Protein AF-A0A7T8GZ95-F1 (afdb_monomer_lite)

Foldseek 3Di:
DDFLAQEEEEEAAPPLCQVVVCCVVCPPAFEDEQDAPPDDDLQRCVSVPPGQAYEYEAHADAPVCLVVLLCLLRQHWDWGDDPDDIDINGRHHYYYYHHDQNCPHDDPVSSVSNPSSYHYDYDYDD

InterPro domains:
  IPR001257 Parvovirus non-structural protein 1, helicase domain [PF01057] (4-124)
  IPR027417 P-loop containing nucleoside triphosphate hydrolase [G3DSA:3.40.50.300] (1-126)
  IPR027417 P-loop containing nucleoside triphosphate hydrolase [SSF52540] (2-124)

Structure (mmCIF, N/CA/C/O backbone):
data_AF-A0A7T8GZ95-F1
#
_entry.id   AF-A0A7T8GZ95-F1
#
loop_
_atom_site.group_PDB
_atom_site.id
_atom_site.type_symbol
_atom_site.label_atom_id
_atom_site.label_alt_id
_atom_site.label_comp_id
_atom_site.label_asym_id
_atom_site.label_entity_id
_atom_site.label_seq_id
_atom_site.pdbx_PDB_ins_code
_atom_site.Cartn_x
_atom_site.Cartn_y
_atom_site.Cartn_z
_atom_site.occupancy
_atom_site.B_iso_or_equiv
_atom_site.auth_seq_id
_atom_site.auth_comp_id
_atom_site.auth_asym_id
_atom_site.auth_atom_id
_atom_site.pdbx_PDB_model_num
ATOM 1 N N . GLU A 1 1 ? -10.277 -8.549 -17.524 1.00 71.94 1 GLU A N 1
ATOM 2 C CA . GLU A 1 1 ? -9.149 -7.646 -17.202 1.00 71.94 1 GLU A CA 1
ATOM 3 C C . GLU A 1 1 ? -8.848 -7.744 -15.712 1.00 71.94 1 GLU A C 1
ATOM 5 O O . GLU A 1 1 ? -9.767 -8.028 -14.952 1.00 71.94 1 GLU A O 1
ATOM 10 N N . ILE A 1 2 ? -7.589 -7.584 -15.294 1.00 83.12 2 ILE A N 1
ATOM 11 C CA . ILE A 1 2 ? -7.233 -7.593 -13.865 1.00 83.12 2 ILE A CA 1
ATOM 12 C C . ILE A 1 2 ? -7.635 -6.232 -13.272 1.00 83.12 2 ILE A C 1
ATOM 14 O O . ILE A 1 2 ? -7.223 -5.212 -13.830 1.00 83.12 2 ILE A O 1
ATOM 18 N N . PRO A 1 3 ? -8.408 -6.180 -12.169 1.00 91.94 3 PRO A N 1
ATOM 19 C CA . PRO A 1 3 ? -8.776 -4.919 -11.534 1.00 91.94 3 PRO A CA 1
ATOM 20 C C . PRO A 1 3 ? -7.552 -4.078 -11.163 1.00 91.94 3 PRO A C 1
ATOM 22 O O . PRO A 1 3 ? -6.538 -4.595 -10.683 1.00 91.94 3 PRO A O 1
ATOM 25 N N . LYS A 1 4 ? -7.663 -2.757 -11.313 1.00 95.12 4 LYS A N 1
ATOM 26 C CA . LYS A 1 4 ? -6.626 -1.779 -10.936 1.00 95.12 4 LYS A CA 1
ATOM 27 C C . LYS A 1 4 ? -6.546 -1.547 -9.422 1.00 95.12 4 LYS A C 1
ATOM 29 O O . LYS A 1 4 ? -6.263 -0.443 -8.987 1.00 95.12 4 LYS A O 1
ATOM 34 N N . VAL A 1 5 ? -6.780 -2.592 -8.631 1.00 96.62 5 VAL A N 1
ATOM 35 C CA . VAL A 1 5 ? -6.738 -2.576 -7.167 1.00 96.62 5 VAL A CA 1
ATOM 36 C C . VAL A 1 5 ? -5.586 -3.458 -6.698 1.00 96.62 5 VAL A C 1
ATOM 38 O O . VAL A 1 5 ? -5.577 -4.662 -6.966 1.00 96.62 5 VAL A O 1
ATOM 41 N N . ASN A 1 6 ? -4.600 -2.866 -6.028 1.00 97.06 6 ASN A N 1
ATOM 42 C CA . ASN A 1 6 ? -3.395 -3.562 -5.562 1.00 97.06 6 ASN A CA 1
ATOM 43 C C . ASN A 1 6 ? -3.028 -3.221 -4.105 1.00 97.06 6 ASN A C 1
ATOM 45 O O . ASN A 1 6 ? -1.960 -3.615 -3.637 1.00 97.06 6 ASN A O 1
ATOM 49 N N . ALA A 1 7 ? -3.896 -2.510 -3.377 1.00 97.12 7 ALA A N 1
ATOM 50 C CA . ALA A 1 7 ? -3.692 -2.183 -1.967 1.00 97.12 7 ALA A CA 1
ATOM 51 C C . ALA A 1 7 ? -4.855 -2.624 -1.070 1.00 97.12 7 ALA A C 1
ATOM 53 O O . ALA A 1 7 ? -6.025 -2.536 -1.443 1.00 97.12 7 ALA A O 1
ATOM 54 N N . PHE A 1 8 ? -4.519 -3.022 0.153 1.00 97.12 8 PHE A N 1
ATOM 55 C CA . PHE A 1 8 ? -5.454 -3.238 1.246 1.00 97.12 8 PHE A CA 1
ATOM 56 C C . PHE A 1 8 ? -5.016 -2.406 2.457 1.00 97.12 8 PHE A C 1
ATOM 58 O O . PHE A 1 8 ? -3.902 -2.554 2.962 1.00 97.12 8 PHE A O 1
ATOM 65 N N . VAL A 1 9 ? -5.888 -1.511 2.913 1.00 97.06 9 VAL A N 1
ATOM 66 C CA . VAL A 1 9 ? -5.599 -0.491 3.922 1.00 97.06 9 VAL A CA 1
ATOM 67 C C . VAL A 1 9 ? -6.421 -0.752 5.174 1.00 97.06 9 VAL A C 1
ATOM 69 O O . VAL A 1 9 ? -7.649 -0.748 5.136 1.00 97.06 9 VAL A O 1
ATOM 72 N N . LEU A 1 10 ? -5.738 -0.901 6.305 1.00 96.25 10 LEU A N 1
ATOM 73 C CA . LEU A 1 10 ? -6.341 -0.787 7.625 1.00 96.25 10 LEU A CA 1
ATOM 74 C C . LEU A 1 10 ? -6.147 0.635 8.134 1.00 96.25 10 LEU A C 1
ATOM 76 O O . LEU A 1 10 ? -5.032 1.051 8.466 1.00 96.25 10 LEU A O 1
ATOM 80 N N . GLN A 1 11 ? -7.250 1.367 8.219 1.00 95.50 11 GLN A N 1
ATOM 81 C CA . GLN A 1 11 ? -7.289 2.721 8.753 1.00 95.50 11 GLN A CA 1
ATOM 82 C C . GLN A 1 11 ? -7.942 2.720 10.133 1.00 95.50 11 GLN A C 1
ATOM 84 O O . GLN A 1 11 ? -8.902 2.003 10.371 1.00 95.50 11 GLN A O 1
ATOM 89 N N . GLY A 1 12 ? -7.456 3.531 11.063 1.00 94.06 12 GLY A N 1
ATOM 90 C CA . GLY A 1 12 ? -8.103 3.702 12.368 1.00 94.06 12 GLY A CA 1
ATOM 91 C C . GLY A 1 12 ? -7.144 4.309 13.379 1.00 94.06 12 GLY A C 1
ATOM 92 O O . GLY A 1 12 ? -5.949 4.334 13.110 1.00 94.06 12 GLY A O 1
ATOM 93 N N . PRO A 1 13 ? -7.598 4.777 14.546 1.00 91.81 13 PRO A N 1
ATOM 94 C CA . PRO A 1 13 ? -6.726 5.433 15.518 1.00 91.81 13 PRO A CA 1
ATOM 95 C C . PRO A 1 13 ? -5.624 4.500 16.057 1.00 91.81 13 PRO A C 1
ATOM 97 O O . PRO A 1 13 ? -5.614 3.280 15.831 1.00 91.81 13 PRO A O 1
ATOM 100 N N . THR A 1 14 ? -4.660 5.084 16.769 1.00 88.19 14 THR A N 1
ATOM 101 C CA . THR A 1 14 ? -3.588 4.334 17.433 1.00 88.19 14 THR A CA 1
ATOM 102 C C . THR A 1 14 ? -4.182 3.277 18.369 1.00 88.19 14 THR A C 1
ATOM 104 O O . THR A 1 14 ? -5.274 3.451 18.912 1.00 88.19 14 THR A O 1
ATOM 107 N N . ASN A 1 15 ? -3.460 2.168 18.549 1.00 84.69 15 ASN A N 1
ATOM 108 C CA . ASN A 1 15 ? -3.845 1.030 19.393 1.00 84.69 15 ASN A CA 1
ATOM 109 C C . ASN A 1 15 ? -5.048 0.192 18.905 1.00 84.69 15 ASN A C 1
ATOM 111 O O . ASN A 1 15 ? -5.490 -0.699 19.618 1.00 84.69 15 ASN A O 1
ATOM 115 N N . CYS A 1 16 ? -5.511 0.357 17.660 1.00 87.88 16 CYS A N 1
ATOM 116 C CA . CYS A 1 16 ? -6.518 -0.527 17.043 1.00 87.88 16 CYS A CA 1
ATOM 117 C C . CYS A 1 16 ? -5.951 -1.836 16.453 1.00 87.88 16 CYS A C 1
ATOM 119 O O . CYS A 1 16 ? -6.500 -2.350 15.486 1.00 87.88 16 CYS A O 1
ATOM 121 N N . PHE A 1 17 ? -4.829 -2.361 16.960 1.00 88.62 17 PHE A N 1
ATOM 122 C CA . PHE A 1 17 ? -4.250 -3.652 16.533 1.00 88.62 17 PHE A CA 1
ATOM 123 C C . PHE A 1 17 ? -3.813 -3.764 15.048 1.00 88.62 17 PHE A C 1
ATOM 125 O O . PHE A 1 17 ? -3.285 -4.795 14.650 1.00 88.62 17 PHE A O 1
ATOM 132 N N . LYS A 1 18 ? -3.937 -2.700 14.238 1.00 92.31 18 LYS A N 1
ATOM 133 C CA . LYS A 1 18 ? -3.639 -2.667 12.787 1.00 92.31 18 LYS A CA 1
ATOM 134 C C . LYS A 1 18 ? -2.286 -3.290 12.416 1.00 92.31 18 LYS A C 1
ATOM 136 O O . LYS A 1 18 ? -2.232 -4.258 11.666 1.00 92.31 18 LYS A O 1
ATOM 141 N N . SER A 1 19 ? -1.200 -2.744 12.968 1.00 89.44 19 SER A N 1
ATOM 142 C CA . SER A 1 19 ? 0.167 -3.220 12.719 1.00 89.44 19 SER A CA 1
ATOM 143 C C . SER A 1 19 ? 0.383 -4.646 13.204 1.00 89.44 19 SER A C 1
ATOM 145 O O . SER A 1 19 ? 0.982 -5.458 12.507 1.00 89.44 19 SER A O 1
ATOM 147 N N . THR A 1 20 ? -0.128 -4.970 14.392 1.00 90.00 20 THR A N 1
ATOM 148 C CA . THR A 1 20 ? 0.018 -6.308 14.968 1.00 90.00 20 THR A CA 1
ATOM 149 C C . THR A 1 20 ? -0.709 -7.356 14.133 1.00 90.00 20 THR A C 1
ATOM 151 O O . THR A 1 20 ? -0.150 -8.421 13.902 1.00 90.00 20 THR A O 1
ATOM 154 N N . LEU A 1 21 ? -1.905 -7.048 13.622 1.00 91.56 21 LEU A N 1
ATOM 155 C CA . LEU A 1 21 ? -2.675 -7.952 12.774 1.00 91.56 21 LEU A CA 1
ATOM 156 C C . LEU A 1 21 ? -1.883 -8.358 11.531 1.00 91.56 21 LEU A C 1
ATOM 158 O O . LEU A 1 21 ? -1.699 -9.545 11.293 1.00 91.56 21 LEU A O 1
ATOM 162 N N . PHE A 1 22 ? -1.375 -7.391 10.764 1.00 90.88 22 PHE A N 1
ATOM 163 C CA . PHE A 1 22 ? -0.582 -7.711 9.577 1.00 90.88 22 PHE A CA 1
ATOM 164 C C . PHE A 1 22 ? 0.711 -8.431 9.926 1.00 90.88 22 PHE A C 1
ATOM 166 O O . PHE A 1 22 ? 1.018 -9.424 9.283 1.00 90.88 22 PHE A O 1
ATOM 173 N N . ARG A 1 23 ? 1.436 -8.016 10.969 1.00 86.38 23 ARG A N 1
ATOM 174 C CA . ARG A 1 23 ? 2.656 -8.730 11.377 1.00 86.38 23 ARG A CA 1
ATOM 175 C C . ARG A 1 23 ? 2.388 -10.193 11.729 1.00 86.38 23 ARG A C 1
ATOM 177 O O . ARG A 1 23 ? 3.188 -11.030 11.353 1.00 86.38 23 ARG A O 1
ATOM 184 N N . LEU A 1 24 ? 1.272 -10.498 12.394 1.00 89.50 24 LEU A N 1
ATOM 185 C CA . LEU A 1 24 ? 0.892 -11.875 12.729 1.00 89.50 24 LEU A CA 1
ATOM 186 C C . LEU A 1 24 ? 0.434 -12.676 11.505 1.00 89.50 24 LEU A C 1
ATOM 188 O O . LEU A 1 24 ? 0.789 -13.840 11.375 1.00 89.50 24 LEU A O 1
ATOM 192 N N . LEU A 1 25 ? -0.351 -12.067 10.610 1.00 88.25 25 LEU A N 1
ATOM 193 C CA . LEU A 1 25 ? -0.817 -12.730 9.384 1.00 88.25 25 LEU A CA 1
ATOM 194 C C . LEU A 1 25 ? 0.324 -13.030 8.409 1.00 88.25 25 LEU A C 1
ATOM 196 O O . LEU A 1 25 ? 0.241 -13.978 7.633 1.00 88.25 25 LEU A O 1
ATOM 200 N N . PHE A 1 26 ? 1.361 -12.200 8.439 1.00 84.44 26 PHE A N 1
ATOM 201 C CA . PHE A 1 26 ? 2.484 -12.232 7.512 1.00 84.44 26 PHE A CA 1
ATOM 202 C C . PHE A 1 26 ? 3.777 -12.751 8.140 1.00 84.44 26 PHE A C 1
ATOM 204 O O . PHE A 1 26 ? 4.842 -12.635 7.530 1.00 84.44 26 PHE A O 1
ATOM 211 N N . ASP A 1 27 ? 3.698 -13.310 9.346 1.00 80.81 27 ASP A N 1
ATOM 212 C CA . ASP A 1 27 ? 4.850 -13.904 10.007 1.00 80.81 27 ASP A CA 1
ATOM 213 C C . ASP A 1 27 ? 5.340 -15.138 9.231 1.00 80.81 27 ASP A C 1
ATOM 215 O O . ASP A 1 27 ? 4.548 -15.921 8.703 1.00 80.81 27 ASP A O 1
ATOM 219 N N . GLY A 1 28 ? 6.658 -15.297 9.116 1.00 72.56 28 GLY A N 1
ATOM 220 C CA . GLY A 1 28 ? 7.284 -16.396 8.365 1.00 72.56 28 GLY A CA 1
ATOM 221 C C . GLY A 1 28 ? 7.225 -16.297 6.833 1.00 72.56 28 GLY A C 1
ATOM 222 O O . GLY A 1 28 ? 7.727 -17.188 6.147 1.00 72.56 28 GLY A O 1
ATOM 223 N N . LEU A 1 29 ? 6.659 -15.227 6.278 1.00 75.69 29 LEU A N 1
ATOM 224 C CA . LEU A 1 29 ? 6.593 -14.981 4.839 1.00 75.69 29 LEU A CA 1
ATOM 225 C C . LEU A 1 29 ? 7.618 -13.910 4.396 1.00 75.69 29 LEU A C 1
ATOM 227 O O . LEU A 1 29 ? 8.085 -13.083 5.183 1.00 75.69 29 LEU A O 1
ATOM 231 N N . ASN A 1 30 ? 7.992 -13.919 3.112 1.00 73.62 30 ASN A N 1
ATOM 232 C CA . ASN A 1 30 ? 9.030 -13.042 2.557 1.00 73.62 30 ASN A CA 1
ATOM 233 C C . ASN A 1 30 ? 8.520 -11.611 2.309 1.00 73.62 30 ASN A C 1
ATOM 235 O O . ASN A 1 30 ? 8.292 -11.209 1.165 1.00 73.62 30 ASN A O 1
ATOM 239 N N . PHE A 1 31 ? 8.399 -10.813 3.370 1.00 76.56 31 PHE A N 1
ATOM 240 C CA . PHE A 1 31 ? 8.016 -9.402 3.267 1.00 76.56 31 PHE A CA 1
ATOM 241 C C . PHE A 1 31 ? 9.177 -8.435 3.448 1.00 76.56 31 PHE A C 1
ATOM 243 O O . PHE A 1 31 ? 10.263 -8.784 3.912 1.00 76.56 31 PHE A O 1
ATOM 250 N N . THR A 1 32 ? 8.928 -7.182 3.075 1.00 72.06 32 THR A N 1
ATOM 251 C CA . THR A 1 32 ? 9.737 -6.053 3.528 1.00 72.06 32 THR A CA 1
ATOM 252 C C . THR A 1 32 ? 8.835 -5.006 4.174 1.00 72.06 32 THR A C 1
ATOM 254 O O . THR A 1 32 ? 7.757 -4.720 3.638 1.00 72.06 32 THR A O 1
ATOM 257 N N . PRO A 1 33 ? 9.253 -4.394 5.294 1.00 72.75 33 PRO A N 1
ATOM 258 C CA . PRO A 1 33 ? 8.729 -3.094 5.657 1.00 72.75 33 PRO A CA 1
ATOM 259 C C . PRO A 1 33 ? 9.232 -2.066 4.639 1.00 72.75 33 PRO A C 1
ATOM 261 O O . PRO A 1 33 ? 10.407 -2.068 4.250 1.00 72.75 33 PRO A O 1
ATOM 264 N N . MET A 1 34 ? 8.345 -1.183 4.198 1.00 76.50 34 MET A N 1
ATOM 265 C CA . MET A 1 34 ? 8.738 -0.022 3.410 1.00 76.50 34 MET A CA 1
ATOM 266 C C . MET A 1 34 ? 9.517 0.970 4.268 1.00 76.50 34 MET A C 1
ATOM 268 O O . MET A 1 34 ? 9.132 1.290 5.393 1.00 76.50 34 MET A O 1
ATOM 272 N N . THR A 1 35 ? 10.628 1.474 3.733 1.00 64.69 35 THR A N 1
ATOM 273 C CA . THR A 1 35 ? 11.365 2.564 4.376 1.00 64.69 35 THR A CA 1
ATOM 274 C C . THR A 1 35 ? 10.558 3.852 4.237 1.00 64.69 35 THR A C 1
ATOM 276 O O . THR A 1 35 ? 9.913 4.078 3.214 1.00 64.69 35 THR A O 1
ATOM 279 N N . ARG A 1 36 ? 10.574 4.710 5.263 1.00 61.03 36 ARG A N 1
ATOM 280 C CA . ARG A 1 36 ? 9.889 6.007 5.200 1.00 61.03 36 ARG A CA 1
ATOM 281 C C . ARG A 1 36 ? 10.428 6.790 4.000 1.00 61.03 36 ARG A C 1
ATOM 283 O O . ARG A 1 36 ? 11.633 6.986 3.890 1.00 61.03 36 ARG A O 1
ATOM 290 N N . THR A 1 37 ? 9.532 7.275 3.146 1.00 61.84 37 THR A N 1
ATOM 291 C CA . THR A 1 37 ? 9.844 8.136 1.991 1.00 61.84 37 THR A CA 1
ATOM 292 C C . THR A 1 37 ? 10.301 9.542 2.392 1.00 61.84 37 THR A C 1
ATOM 294 O O . THR A 1 37 ? 10.628 10.360 1.534 1.00 61.84 37 THR A O 1
ATOM 297 N N . ALA A 1 38 ? 10.352 9.838 3.695 1.00 50.91 38 ALA A N 1
ATOM 298 C CA . ALA A 1 38 ? 10.767 11.122 4.241 1.00 50.91 38 ALA A CA 1
ATOM 299 C C . ALA A 1 38 ? 12.264 11.384 3.985 1.00 50.91 38 ALA A C 1
ATOM 301 O O . ALA A 1 38 ? 13.116 11.066 4.811 1.00 50.91 38 ALA A O 1
ATOM 302 N N . GLY A 1 39 ? 12.551 11.993 2.833 1.00 52.00 39 GLY A N 1
ATOM 303 C CA . GLY A 1 39 ? 13.837 12.589 2.482 1.00 52.00 39 GLY A CA 1
ATOM 304 C C . GLY A 1 39 ? 14.532 11.876 1.331 1.00 52.00 39 GLY A C 1
ATOM 305 O O . GLY A 1 39 ? 15.210 10.890 1.574 1.00 52.00 39 GLY A O 1
ATOM 306 N N . ASN A 1 40 ? 14.376 12.400 0.106 1.00 58.75 40 ASN A N 1
ATOM 307 C CA . ASN A 1 40 ? 15.222 12.215 -1.091 1.00 58.75 40 ASN A CA 1
ATOM 308 C C . ASN A 1 40 ? 15.894 10.837 -1.289 1.00 58.75 40 ASN A C 1
ATOM 310 O O . ASN A 1 40 ? 16.984 10.747 -1.859 1.00 58.75 40 ASN A O 1
ATOM 314 N N . ASN A 1 41 ? 15.281 9.751 -0.819 1.00 70.12 41 ASN A N 1
ATOM 315 C CA . ASN A 1 41 ? 15.855 8.426 -0.934 1.00 70.12 41 ASN A CA 1
ATOM 316 C C . ASN A 1 41 ? 15.439 7.855 -2.280 1.00 70.12 41 ASN A C 1
ATOM 318 O O . ASN A 1 41 ? 14.382 7.245 -2.403 1.00 70.12 41 ASN A O 1
ATOM 322 N N . ASN A 1 42 ? 16.302 8.017 -3.277 1.00 72.69 42 ASN A N 1
ATOM 323 C CA . ASN A 1 42 ? 16.062 7.507 -4.626 1.00 72.69 42 ASN A CA 1
ATOM 324 C C . ASN A 1 42 ? 15.917 5.972 -4.687 1.00 72.69 42 ASN A C 1
ATOM 326 O O . ASN A 1 42 ? 15.470 5.456 -5.704 1.00 72.69 42 ASN A O 1
ATOM 330 N N . PHE A 1 43 ? 16.269 5.243 -3.621 1.00 78.81 43 PHE A N 1
ATOM 331 C CA . PHE A 1 43 ? 16.295 3.776 -3.567 1.00 78.81 43 PHE A CA 1
ATOM 332 C C . PHE A 1 43 ? 15.190 3.180 -2.681 1.00 78.81 43 PHE A C 1
ATOM 334 O O . PHE A 1 43 ? 15.291 2.038 -2.238 1.00 78.81 43 PHE A O 1
ATOM 341 N N . TYR A 1 44 ? 14.128 3.931 -2.387 1.00 81.62 44 TYR A N 1
ATOM 342 C CA . TYR A 1 44 ? 13.094 3.504 -1.440 1.00 81.62 44 TYR A CA 1
ATOM 343 C C . TYR A 1 44 ? 12.313 2.245 -1.881 1.00 81.62 44 TYR A C 1
ATOM 345 O O . TYR A 1 44 ? 11.875 1.475 -1.030 1.00 81.62 44 TYR A O 1
ATOM 353 N N . LEU A 1 45 ? 12.207 1.980 -3.191 1.00 86.94 45 LEU A N 1
ATOM 354 C CA . LEU A 1 45 ? 11.593 0.760 -3.743 1.00 86.94 45 LEU A CA 1
ATOM 355 C C . LEU A 1 45 ? 12.543 -0.446 -3.798 1.00 86.94 45 LEU A C 1
ATOM 357 O O . LEU A 1 45 ? 12.095 -1.563 -4.053 1.00 86.94 45 LEU A O 1
ATOM 361 N N . GLN A 1 46 ? 13.846 -0.260 -3.558 1.00 85.75 46 GLN A N 1
ATOM 362 C CA . GLN A 1 46 ? 14.838 -1.332 -3.690 1.00 85.75 46 GLN A CA 1
ATOM 363 C C . GLN A 1 46 ? 14.527 -2.523 -2.773 1.00 85.75 46 GLN A C 1
ATOM 365 O O . GLN A 1 46 ? 14.711 -3.672 -3.168 1.00 85.75 46 GLN A O 1
ATOM 370 N N . SER A 1 47 ? 14.035 -2.262 -1.560 1.00 83.44 47 SER A N 1
ATOM 371 C CA . SER A 1 47 ? 13.688 -3.307 -0.592 1.00 83.44 47 SER A CA 1
ATOM 372 C C . SER A 1 47 ? 12.470 -4.140 -1.012 1.00 83.44 47 SER A C 1
ATOM 374 O O . SER A 1 47 ? 12.340 -5.287 -0.583 1.00 83.44 47 SER A O 1
ATOM 376 N N . CYS A 1 48 ? 11.601 -3.586 -1.864 1.00 88.25 48 CYS A N 1
ATOM 377 C CA . CYS A 1 48 ? 10.369 -4.222 -2.339 1.00 88.25 48 CYS A CA 1
ATOM 378 C C . CYS A 1 48 ? 10.596 -5.214 -3.480 1.00 88.25 48 CYS A C 1
ATOM 380 O O . CYS A 1 48 ? 9.702 -5.989 -3.818 1.00 88.25 48 CYS A O 1
ATOM 382 N N . LEU A 1 49 ? 11.778 -5.191 -4.095 1.00 88.81 49 LEU A N 1
ATOM 383 C CA . LEU A 1 49 ? 12.097 -6.070 -5.209 1.00 88.81 49 LEU A CA 1
ATOM 384 C C . LEU A 1 49 ? 12.117 -7.535 -4.762 1.00 88.81 49 LEU A C 1
ATOM 386 O O . LEU A 1 49 ? 12.675 -7.882 -3.720 1.00 88.81 49 LEU A O 1
ATOM 390 N N . ASN A 1 50 ? 11.534 -8.397 -5.599 1.00 86.81 50 ASN A N 1
ATOM 391 C CA . ASN A 1 50 ? 11.428 -9.844 -5.379 1.00 86.81 50 ASN A CA 1
ATOM 392 C C . ASN A 1 50 ? 10.715 -10.228 -4.067 1.00 86.81 50 ASN A C 1
ATOM 394 O O . ASN A 1 50 ? 11.034 -11.259 -3.476 1.00 86.81 50 ASN A O 1
ATOM 398 N N . LYS A 1 51 ? 9.778 -9.394 -3.598 1.00 89.38 51 LYS A N 1
ATOM 399 C CA . LYS A 1 51 ? 8.910 -9.688 -2.450 1.00 89.38 51 LYS A CA 1
ATOM 400 C C . LYS A 1 51 ? 7.527 -10.121 -2.914 1.00 89.38 51 LYS A C 1
ATOM 402 O O . LYS A 1 51 ? 7.022 -9.617 -3.919 1.00 89.38 51 LYS A O 1
ATOM 407 N N . ASP A 1 52 ? 6.918 -11.018 -2.145 1.00 89.56 52 ASP A N 1
ATOM 408 C CA . ASP A 1 52 ? 5.573 -11.529 -2.423 1.00 89.56 52 ASP A CA 1
ATOM 409 C C . ASP A 1 52 ? 4.499 -10.481 -2.103 1.00 89.56 52 ASP A C 1
ATOM 411 O O . ASP A 1 52 ? 3.457 -10.425 -2.752 1.00 89.56 52 ASP A O 1
ATOM 415 N N . TYR A 1 53 ? 4.767 -9.616 -1.122 1.00 90.62 53 TYR A N 1
ATOM 416 C CA . TYR A 1 53 ? 3.920 -8.493 -0.731 1.00 90.62 53 TYR A CA 1
ATOM 417 C C . TYR A 1 53 ? 4.731 -7.440 0.034 1.00 90.62 53 TYR A C 1
ATOM 419 O O . TYR A 1 53 ? 5.861 -7.677 0.475 1.00 90.62 53 TYR A O 1
ATOM 427 N N . ILE A 1 54 ? 4.144 -6.253 0.182 1.00 92.44 54 ILE A N 1
ATOM 428 C CA . ILE A 1 54 ? 4.779 -5.085 0.793 1.00 92.44 54 ILE A CA 1
ATOM 429 C C . ILE A 1 54 ? 3.946 -4.625 1.985 1.00 92.44 54 ILE A C 1
ATOM 431 O O . ILE A 1 54 ? 2.742 -4.421 1.852 1.00 92.44 54 ILE A O 1
ATOM 435 N N . ILE A 1 55 ? 4.590 -4.422 3.137 1.00 92.00 55 ILE A N 1
ATOM 436 C CA . ILE A 1 55 ? 3.957 -3.798 4.304 1.00 92.00 55 ILE A CA 1
ATOM 437 C C . ILE A 1 55 ? 4.394 -2.337 4.372 1.00 92.00 55 ILE A C 1
ATOM 439 O O . ILE A 1 55 ? 5.590 -2.040 4.431 1.00 92.00 55 ILE A O 1
ATOM 443 N N . TRP A 1 56 ? 3.430 -1.420 4.398 1.00 91.94 56 TRP A N 1
ATOM 444 C CA . TRP A 1 56 ? 3.694 0.014 4.475 1.00 91.94 56 TRP A CA 1
ATOM 445 C C . TRP A 1 56 ? 2.961 0.634 5.665 1.00 91.94 56 TRP A C 1
ATOM 447 O O . TRP A 1 56 ? 1.748 0.837 5.640 1.00 91.94 56 TRP A O 1
ATOM 457 N N . GLU A 1 57 ? 3.704 0.888 6.740 1.00 90.69 57 GLU A N 1
ATOM 458 C CA . GLU A 1 57 ? 3.150 1.399 7.996 1.00 90.69 57 GLU A CA 1
ATOM 459 C C . GLU A 1 57 ? 3.278 2.922 8.085 1.00 90.69 57 GLU A C 1
ATOM 461 O O . GLU A 1 57 ? 4.349 3.478 7.842 1.00 90.69 57 GLU A O 1
ATOM 466 N N . GLU A 1 58 ? 2.182 3.577 8.470 1.00 90.12 58 GLU A N 1
ATOM 467 C CA . GLU A 1 58 ? 2.042 5.033 8.612 1.00 90.12 58 GLU A CA 1
ATOM 468 C C . GLU A 1 58 ? 2.622 5.824 7.421 1.00 90.12 58 GLU A C 1
ATOM 470 O O . GLU A 1 58 ? 3.476 6.705 7.594 1.00 90.12 58 GLU A O 1
ATOM 475 N N . PRO A 1 59 ? 2.185 5.507 6.191 1.00 90.44 59 PRO A N 1
ATOM 476 C CA . PRO A 1 59 ? 2.633 6.209 5.002 1.00 90.44 59 PRO A CA 1
ATOM 477 C C . PRO A 1 59 ? 2.186 7.668 4.967 1.00 90.44 59 PRO A C 1
ATOM 479 O O . PRO A 1 59 ? 1.138 8.052 5.489 1.00 90.44 59 PRO A O 1
ATOM 482 N N . MET A 1 60 ? 2.961 8.473 4.248 1.00 89.50 60 MET A N 1
ATOM 483 C CA . MET A 1 60 ? 2.609 9.842 3.904 1.00 89.50 60 MET A CA 1
ATOM 484 C C . MET A 1 60 ? 2.702 9.992 2.390 1.00 89.50 60 MET A C 1
ATOM 486 O O . MET A 1 60 ? 3.800 10.043 1.849 1.00 89.50 60 MET A O 1
ATOM 490 N N . VAL A 1 61 ? 1.543 10.045 1.736 1.00 90.56 61 VAL A N 1
ATOM 491 C CA . VAL A 1 61 ? 1.414 10.376 0.312 1.00 90.56 61 VAL A CA 1
ATOM 492 C C . VAL A 1 61 ? 1.233 11.883 0.193 1.00 90.56 61 VAL A C 1
ATOM 494 O O . VAL A 1 61 ? 0.460 12.470 0.954 1.00 90.56 61 VAL A O 1
ATOM 497 N N . THR A 1 62 ? 1.938 12.512 -0.738 1.00 90.56 62 THR A N 1
ATOM 498 C CA . THR A 1 62 ? 1.895 13.956 -0.979 1.00 90.56 62 THR A CA 1
ATOM 499 C C . THR A 1 62 ? 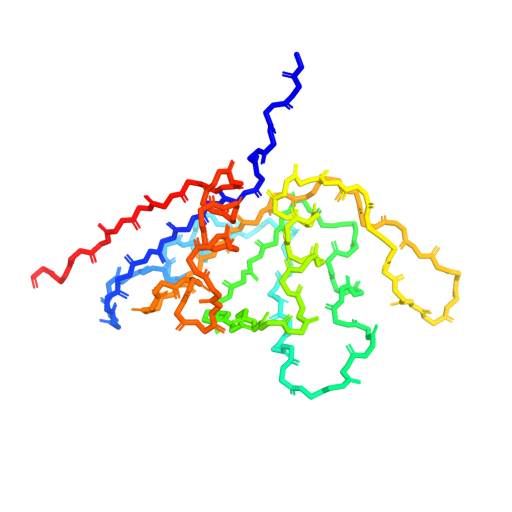1.597 14.247 -2.447 1.00 90.56 62 THR A C 1
ATOM 501 O O . THR A 1 62 ? 1.563 13.368 -3.304 1.00 90.56 62 THR A O 1
ATOM 504 N N . THR A 1 63 ? 1.378 15.516 -2.779 1.00 89.81 63 THR A N 1
ATOM 505 C CA . THR A 1 63 ? 1.142 15.931 -4.169 1.00 89.81 63 THR A CA 1
ATOM 506 C C . THR A 1 63 ? 2.340 15.687 -5.089 1.00 89.81 63 THR A C 1
ATOM 508 O O . THR A 1 63 ? 2.164 15.636 -6.303 1.00 89.81 63 THR A O 1
ATOM 511 N N . THR A 1 64 ? 3.552 15.519 -4.548 1.00 89.56 64 THR A N 1
ATOM 512 C CA . THR A 1 64 ? 4.760 15.298 -5.353 1.00 89.56 64 THR A CA 1
ATOM 513 C C . THR A 1 64 ? 4.922 13.851 -5.805 1.00 89.56 64 THR A C 1
ATOM 515 O O . THR A 1 64 ? 5.463 13.623 -6.882 1.00 89.56 64 THR A O 1
ATOM 518 N N . ASP A 1 65 ? 4.464 12.879 -5.011 1.00 88.75 65 ASP A N 1
ATOM 519 C CA . ASP A 1 65 ? 4.662 11.444 -5.271 1.00 88.75 65 ASP A CA 1
ATOM 520 C C . ASP A 1 65 ? 3.365 10.702 -5.651 1.00 88.75 65 ASP A C 1
ATOM 522 O O . ASP A 1 65 ? 3.395 9.540 -6.058 1.00 88.75 65 ASP A O 1
ATOM 526 N N . ILE A 1 66 ? 2.212 11.374 -5.598 1.00 92.94 66 ILE A N 1
ATOM 527 C CA . ILE A 1 66 ? 0.895 10.767 -5.824 1.00 92.94 66 ILE A CA 1
ATOM 528 C C . ILE A 1 66 ? 0.762 10.003 -7.147 1.00 92.94 66 ILE A C 1
ATOM 530 O O . ILE A 1 66 ? 0.126 8.951 -7.191 1.00 92.94 66 ILE A O 1
ATOM 534 N N . ASN A 1 67 ? 1.342 10.503 -8.239 1.00 93.50 67 ASN A N 1
ATOM 535 C CA . ASN A 1 67 ? 1.232 9.839 -9.540 1.00 93.50 67 ASN A CA 1
ATOM 536 C C . ASN A 1 67 ? 1.992 8.511 -9.569 1.00 93.50 67 ASN A C 1
ATOM 538 O O . ASN A 1 67 ? 1.530 7.554 -10.186 1.00 93.50 67 ASN A O 1
ATOM 542 N N . GLU A 1 68 ? 3.112 8.432 -8.857 1.00 92.00 68 GLU A N 1
ATOM 543 C CA . GLU A 1 68 ? 3.853 7.189 -8.693 1.00 92.00 68 GLU A CA 1
ATOM 544 C C . GLU A 1 68 ? 3.077 6.20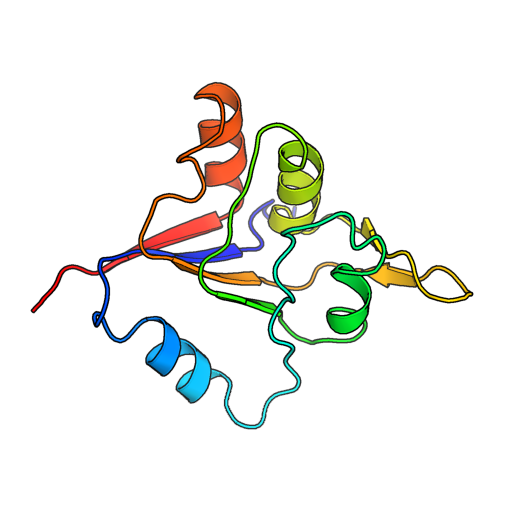8 -7.808 1.00 92.00 68 GLU A C 1
ATOM 546 O O . GLU A 1 68 ? 2.901 5.047 -8.178 1.00 92.00 68 GLU A O 1
ATOM 551 N N . TRP A 1 69 ? 2.492 6.684 -6.704 1.00 93.06 69 TRP A N 1
ATOM 552 C CA . TRP A 1 69 ? 1.643 5.849 -5.851 1.00 93.06 69 TRP A CA 1
ATOM 553 C C . TRP A 1 69 ? 0.400 5.332 -6.566 1.00 93.06 69 TRP A C 1
ATOM 555 O O . TRP A 1 69 ? 0.022 4.182 -6.367 1.00 93.06 69 TRP A O 1
ATOM 565 N N . LYS A 1 70 ? -0.207 6.115 -7.460 1.00 95.50 70 LYS A N 1
ATOM 566 C CA . LYS A 1 70 ? -1.291 5.626 -8.321 1.00 95.50 70 LYS A CA 1
ATOM 567 C C . LYS A 1 70 ? -0.835 4.441 -9.178 1.00 95.50 70 LYS A C 1
ATOM 569 O O . LYS A 1 70 ? -1.566 3.461 -9.266 1.00 95.50 70 LYS A O 1
ATOM 574 N N . LEU A 1 71 ? 0.362 4.489 -9.763 1.00 95.31 71 LEU A N 1
ATOM 575 C CA . LEU A 1 71 ? 0.912 3.375 -10.547 1.00 95.31 71 LEU A CA 1
ATOM 576 C C . LEU A 1 71 ? 1.208 2.147 -9.669 1.00 95.31 71 LEU A C 1
ATOM 578 O O . LEU A 1 71 ? 0.835 1.024 -10.012 1.00 95.31 71 LEU A O 1
ATOM 582 N N . LEU A 1 72 ? 1.822 2.349 -8.504 1.00 94.94 72 LEU A N 1
ATOM 583 C CA . LEU A 1 72 ? 2.138 1.263 -7.570 1.00 94.94 72 LEU A CA 1
ATOM 584 C C . LEU A 1 72 ? 0.871 0.582 -7.028 1.00 94.94 72 LEU A C 1
ATOM 586 O O . LEU A 1 72 ? 0.763 -0.649 -7.028 1.00 94.94 72 LEU A O 1
ATOM 590 N N . LEU A 1 73 ? -0.118 1.375 -6.609 1.00 96.12 73 LEU A N 1
ATOM 591 C CA . LEU A 1 73 ? -1.358 0.877 -6.016 1.00 96.12 73 LEU A CA 1
ATOM 592 C C . LEU A 1 73 ? -2.364 0.365 -7.055 1.00 96.12 73 LEU A C 1
ATOM 594 O O . LEU A 1 73 ? -3.260 -0.384 -6.686 1.00 96.12 73 LEU A O 1
ATOM 598 N N . GLU A 1 74 ? -2.216 0.675 -8.348 1.00 96.25 74 GLU A N 1
ATOM 599 C CA . GLU A 1 74 ? -2.943 -0.060 -9.398 1.00 96.25 74 GLU A CA 1
ATOM 600 C C . GLU A 1 74 ? -2.236 -1.347 -9.831 1.00 96.25 74 GLU A C 1
ATOM 602 O O . GLU A 1 74 ? -2.825 -2.161 -10.547 1.00 96.25 74 GLU A O 1
ATOM 607 N N . GLY A 1 75 ? -0.993 -1.546 -9.376 1.00 94.12 75 GLY A N 1
ATOM 608 C CA . GLY A 1 75 ? -0.163 -2.702 -9.686 1.00 94.12 75 GLY A CA 1
ATOM 609 C C . GLY A 1 75 ? 0.505 -2.634 -11.058 1.00 94.12 75 GLY A C 1
ATOM 610 O O . GLY A 1 75 ? 0.733 -3.681 -11.668 1.00 94.12 75 GLY A O 1
ATOM 611 N N . ALA A 1 76 ? 0.771 -1.428 -11.561 1.00 94.38 76 ALA A N 1
ATOM 612 C CA . ALA A 1 76 ? 1.561 -1.224 -12.767 1.00 94.38 76 ALA A CA 1
ATOM 613 C C . ALA A 1 76 ? 3.044 -1.560 -12.509 1.00 94.38 76 ALA A C 1
ATOM 615 O O . ALA A 1 76 ? 3.531 -1.394 -11.388 1.00 94.38 76 ALA A O 1
ATOM 616 N N . PRO A 1 77 ? 3.789 -2.024 -13.528 1.00 92.19 77 PRO A N 1
ATOM 617 C CA . PRO A 1 77 ? 5.229 -2.201 -13.407 1.00 92.19 77 PRO A CA 1
ATOM 618 C C . PRO A 1 77 ? 5.926 -0.841 -13.264 1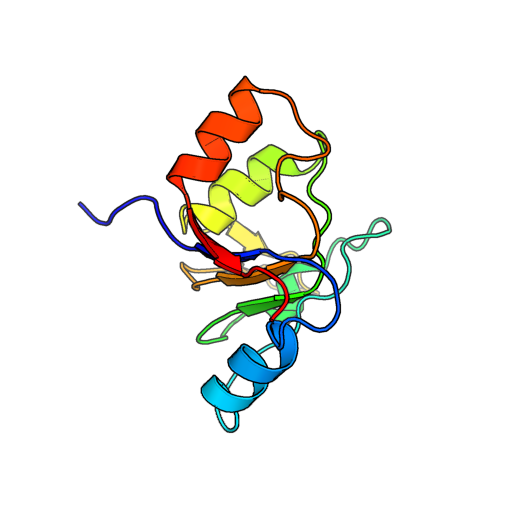.00 92.19 77 PRO A C 1
ATOM 620 O O . PRO A 1 77 ? 5.783 0.026 -14.128 1.00 92.19 77 PRO A O 1
ATOM 623 N N . VAL A 1 78 ? 6.710 -0.668 -12.199 1.00 91.00 78 VAL A N 1
ATOM 624 C CA . VAL A 1 78 ? 7.447 0.575 -11.911 1.00 91.00 78 VAL A CA 1
ATOM 625 C C . VAL A 1 78 ? 8.946 0.290 -11.880 1.00 91.00 78 VAL A C 1
ATOM 627 O O . VAL A 1 78 ? 9.387 -0.746 -11.382 1.00 91.00 78 VAL A O 1
ATOM 630 N N . LYS A 1 79 ? 9.751 1.198 -12.438 1.00 87.75 79 LYS A N 1
ATOM 631 C CA . LYS A 1 79 ? 11.213 1.104 -12.356 1.00 87.75 79 LYS A CA 1
ATOM 632 C C . LYS A 1 79 ? 11.664 1.471 -10.945 1.00 87.75 79 LYS A C 1
ATOM 634 O O . LYS A 1 79 ? 11.408 2.578 -10.491 1.00 87.75 79 LYS A O 1
ATOM 639 N N . ALA A 1 80 ? 12.361 0.559 -10.281 1.00 85.62 80 ALA A N 1
ATOM 640 C CA . ALA A 1 80 ? 13.034 0.827 -9.023 1.00 85.62 80 ALA A CA 1
ATOM 641 C C . ALA A 1 80 ? 14.508 1.128 -9.306 1.00 85.62 80 ALA A C 1
ATOM 643 O O . ALA A 1 80 ? 15.231 0.280 -9.840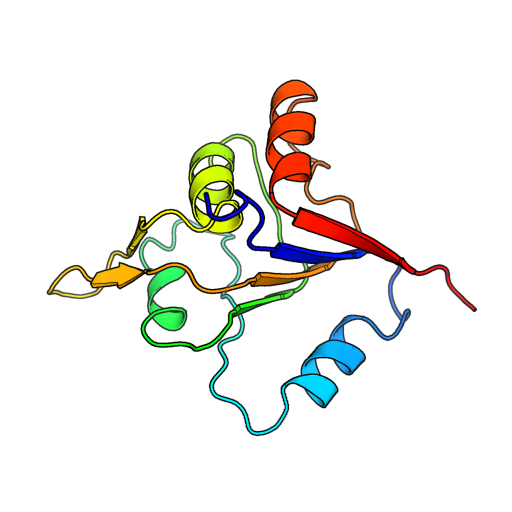 1.00 85.62 80 ALA A O 1
ATOM 644 N N . SER A 1 81 ? 14.955 2.322 -8.920 1.00 81.62 81 SER A N 1
ATOM 645 C CA . SER A 1 81 ? 16.379 2.648 -8.917 1.00 81.62 81 SER A CA 1
ATOM 646 C C . SER A 1 81 ? 17.090 1.698 -7.958 1.00 81.62 81 SER A C 1
ATOM 648 O O . SER A 1 81 ? 16.700 1.568 -6.797 1.00 81.62 81 SER A O 1
ATOM 650 N N . VAL A 1 82 ? 18.138 1.034 -8.435 1.00 79.38 82 VAL A N 1
ATOM 651 C CA . VAL A 1 82 ? 19.050 0.202 -7.636 1.00 79.38 82 VAL A CA 1
ATOM 652 C C . VAL A 1 82 ? 20.481 0.478 -8.088 1.00 79.38 82 VAL A C 1
ATOM 654 O O . VAL A 1 82 ? 20.697 1.164 -9.082 1.00 79.38 82 VAL A O 1
ATOM 657 N N . LYS A 1 83 ? 21.490 -0.028 -7.373 1.00 72.12 83 LYS A N 1
ATOM 658 C CA . LYS A 1 83 ? 22.916 0.234 -7.666 1.00 72.12 83 LYS A CA 1
ATOM 659 C C . LYS A 1 83 ? 23.455 -0.452 -8.946 1.00 72.12 83 LYS A C 1
ATOM 661 O O . LYS A 1 83 ? 24.636 -0.763 -9.004 1.00 72.12 83 LYS A O 1
ATOM 666 N N . SER A 1 84 ? 22.630 -0.588 -9.987 1.00 72.75 84 SER A N 1
ATOM 667 C CA . SER A 1 84 ? 22.868 -1.291 -11.258 1.00 72.75 84 SER A CA 1
ATOM 668 C C . SER A 1 84 ? 22.785 -2.826 -11.162 1.00 72.75 84 SER A C 1
ATOM 670 O O . SER A 1 84 ? 23.438 -3.408 -10.293 1.00 72.75 84 SER A O 1
ATOM 672 N N . PRO A 1 85 ? 22.030 -3.510 -12.051 1.00 70.69 85 PRO A N 1
ATOM 673 C CA . PRO A 1 85 ? 21.148 -2.968 -13.095 1.00 70.69 85 PRO A CA 1
ATOM 674 C C . PRO A 1 85 ? 19.763 -2.569 -12.557 1.00 70.69 85 PRO A C 1
ATOM 676 O O . PRO A 1 85 ? 19.257 -3.201 -11.629 1.00 70.69 85 PRO A O 1
ATOM 679 N N . ASP A 1 86 ? 19.136 -1.556 -13.169 1.00 70.31 86 ASP A N 1
ATOM 680 C CA . ASP A 1 86 ? 17.755 -1.149 -12.867 1.00 70.31 86 ASP A CA 1
ATOM 681 C C . ASP A 1 86 ? 16.810 -2.350 -12.856 1.00 70.31 86 ASP A C 1
ATOM 683 O O . ASP A 1 86 ? 16.847 -3.214 -13.736 1.00 70.31 86 ASP A O 1
ATOM 687 N N . SER A 1 87 ? 15.945 -2.393 -11.849 1.00 86.75 87 SER A N 1
ATOM 688 C CA . SER A 1 87 ? 15.026 -3.504 -11.638 1.00 86.75 87 SER A CA 1
ATOM 689 C C . SER A 1 87 ? 13.586 -3.027 -11.734 1.00 86.75 87 SER A C 1
ATOM 691 O O . SER A 1 87 ? 13.248 -1.916 -11.333 1.00 86.75 87 SER A O 1
ATOM 693 N N . ILE A 1 88 ? 12.718 -3.871 -12.285 1.00 90.50 88 ILE A N 1
ATOM 694 C CA . ILE A 1 88 ? 11.290 -3.572 -12.400 1.00 90.50 88 ILE A CA 1
ATOM 695 C C . ILE A 1 88 ? 10.583 -4.184 -11.196 1.00 90.50 88 ILE A C 1
ATOM 697 O O . ILE A 1 88 ? 10.587 -5.406 -11.026 1.00 90.50 88 ILE A O 1
ATOM 701 N N . LEU A 1 89 ? 9.941 -3.339 -10.390 1.00 91.50 89 LEU A N 1
ATOM 702 C CA . LEU A 1 89 ? 8.961 -3.792 -9.418 1.00 91.50 89 LEU A CA 1
ATOM 703 C C . LEU A 1 89 ? 7.719 -4.235 -10.193 1.00 91.50 89 LEU A C 1
ATOM 705 O O . LEU A 1 89 ? 7.053 -3.432 -10.848 1.00 91.50 89 LEU A O 1
ATOM 709 N N . LYS A 1 90 ? 7.458 -5.543 -10.175 1.00 93.12 90 LYS A N 1
ATOM 710 C CA . LYS A 1 90 ? 6.253 -6.138 -10.764 1.00 93.12 90 LYS A CA 1
ATOM 711 C C . LYS A 1 90 ? 5.037 -5.802 -9.892 1.00 93.12 90 LYS A C 1
ATOM 713 O O . LYS A 1 90 ? 5.168 -5.195 -8.834 1.00 93.12 90 LYS A O 1
ATOM 718 N N . ARG A 1 91 ? 3.847 -6.228 -10.322 1.00 94.44 91 ARG A N 1
ATOM 719 C CA . ARG A 1 91 ? 2.640 -6.150 -9.494 1.00 94.44 91 ARG A CA 1
ATOM 720 C C . ARG A 1 91 ? 2.857 -6.911 -8.180 1.00 94.44 91 ARG A C 1
ATOM 722 O O . ARG A 1 91 ? 2.800 -8.137 -8.174 1.00 94.44 91 ARG A O 1
ATOM 729 N N . THR A 1 92 ? 3.063 -6.172 -7.096 1.00 93.44 92 THR A N 1
ATOM 730 C CA . THR A 1 92 ? 3.235 -6.701 -5.739 1.00 93.44 92 THR A CA 1
ATOM 731 C C . THR A 1 92 ? 2.200 -6.037 -4.829 1.00 93.44 92 THR A C 1
ATOM 733 O O . THR A 1 92 ? 2.151 -4.806 -4.802 1.00 93.44 92 THR A O 1
ATOM 736 N N . PRO A 1 9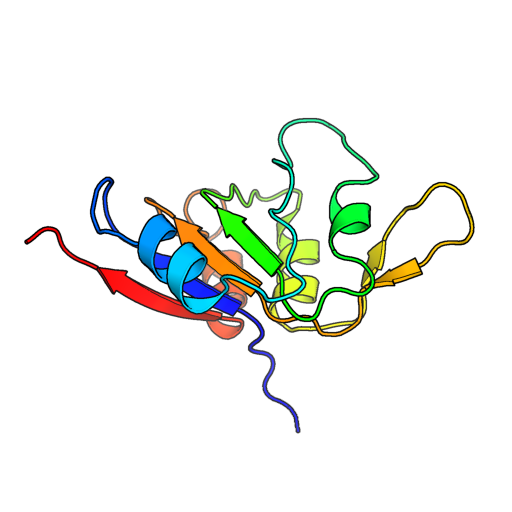3 ? 1.341 -6.795 -4.127 1.00 94.38 93 PRO A N 1
ATOM 737 C CA . PRO A 1 93 ? 0.266 -6.228 -3.319 1.00 94.38 93 PRO A CA 1
ATOM 738 C C . PRO A 1 93 ? 0.793 -5.468 -2.097 1.00 94.38 93 PRO A C 1
ATOM 740 O O . PRO A 1 93 ? 1.754 -5.887 -1.446 1.00 94.38 93 PRO A O 1
ATOM 743 N N . PHE A 1 94 ? 0.123 -4.362 -1.771 1.00 95.25 94 PHE A N 1
ATOM 744 C CA . PHE A 1 94 ? 0.433 -3.508 -0.628 1.00 95.25 94 PHE A CA 1
ATOM 745 C C . PHE A 1 94 ? -0.552 -3.735 0.520 1.00 95.25 94 PHE A C 1
ATOM 747 O O . PHE A 1 94 ? -1.763 -3.607 0.349 1.00 95.25 94 PHE A O 1
ATOM 754 N N . PHE A 1 95 ? -0.022 -3.984 1.713 1.00 95.62 95 PHE A N 1
ATOM 755 C CA . PHE A 1 95 ? -0.760 -4.012 2.970 1.00 95.62 95 PHE A CA 1
ATOM 756 C C . PHE A 1 95 ? -0.368 -2.796 3.799 1.00 95.62 95 PHE A C 1
ATOM 758 O O . PHE A 1 95 ? 0.780 -2.646 4.218 1.00 95.62 95 PHE A O 1
ATOM 765 N N . ILE A 1 96 ? -1.325 -1.898 4.001 1.00 95.69 96 ILE A N 1
ATOM 766 C CA . ILE A 1 96 ? -1.071 -0.564 4.538 1.00 95.69 96 ILE A CA 1
ATOM 767 C C . ILE A 1 96 ? -1.764 -0.402 5.884 1.00 95.69 96 ILE A C 1
ATOM 769 O O . ILE A 1 96 ? -2.953 -0.690 6.012 1.00 95.69 96 ILE A O 1
ATOM 773 N N . THR A 1 97 ? -1.048 0.105 6.884 1.00 95.00 97 THR A N 1
ATOM 774 C CA . THR A 1 97 ? -1.639 0.509 8.167 1.00 95.00 97 THR A CA 1
ATOM 775 C C . THR A 1 97 ? -1.461 2.004 8.360 1.00 95.00 97 THR A C 1
ATOM 777 O O . THR A 1 97 ? -0.384 2.539 8.116 1.00 95.00 97 THR A O 1
ATOM 780 N N . THR A 1 98 ? -2.516 2.708 8.765 1.00 94.75 98 THR A N 1
ATOM 781 C CA . THR A 1 98 ? -2.439 4.165 8.933 1.00 94.75 98 THR A CA 1
ATOM 782 C C . THR A 1 98 ? -3.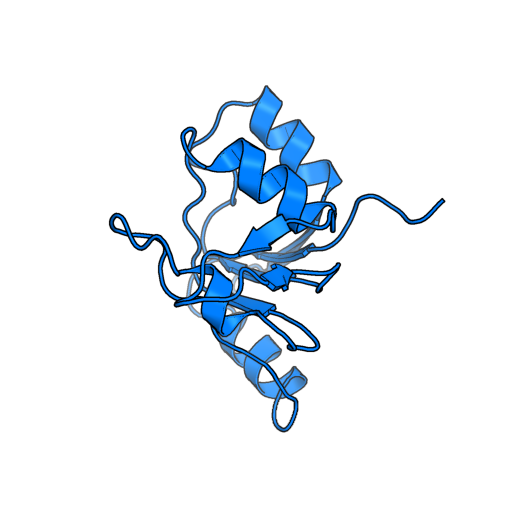446 4.695 9.945 1.00 94.75 98 THR A C 1
ATOM 784 O O . THR A 1 98 ? -4.569 4.191 10.056 1.00 94.75 98 THR A O 1
ATOM 787 N N . ASN A 1 99 ? -3.068 5.744 10.675 1.00 93.88 99 ASN A N 1
ATOM 788 C CA . ASN A 1 99 ? -3.995 6.472 11.545 1.00 93.88 99 ASN A CA 1
ATOM 789 C C . ASN A 1 99 ? -4.848 7.505 10.804 1.00 93.88 99 ASN A C 1
ATOM 791 O O . ASN A 1 99 ? -5.903 7.916 11.290 1.00 93.88 99 ASN A O 1
ATOM 795 N N . HIS A 1 100 ? -4.403 7.932 9.628 1.00 92.12 100 HIS A N 1
ATOM 796 C CA . HIS A 1 100 ? -5.067 8.947 8.824 1.00 92.12 100 HIS A CA 1
ATOM 797 C C . HIS A 1 100 ? -5.405 8.417 7.435 1.00 92.12 100 HIS A C 1
ATOM 799 O O . HIS A 1 100 ? -4.754 7.501 6.941 1.00 92.12 100 HIS A O 1
ATOM 805 N N . SER A 1 101 ? -6.390 9.026 6.775 1.00 93.19 101 SER A N 1
ATOM 806 C CA . SER A 1 101 ? -6.619 8.755 5.354 1.00 93.19 101 SER A CA 1
ATOM 807 C C . SER A 1 101 ? -5.335 8.991 4.557 1.00 93.19 101 SER A C 1
ATOM 809 O O . SER A 1 101 ? -4.675 10.017 4.740 1.00 93.19 101 SER A O 1
ATOM 811 N N . LEU A 1 102 ? -5.006 8.072 3.644 1.00 93.00 102 LEU A N 1
ATOM 812 C CA . LEU A 1 102 ? -3.903 8.247 2.687 1.00 93.00 102 LEU A CA 1
ATOM 813 C C . LEU A 1 102 ? -4.083 9.500 1.830 1.00 93.00 102 LEU A C 1
ATOM 815 O O . LEU A 1 102 ? -3.112 10.082 1.362 1.00 93.00 102 LEU A O 1
ATOM 819 N N . SER A 1 103 ? -5.326 9.952 1.681 1.00 93.88 103 SER A N 1
ATOM 820 C CA . SER A 1 103 ? -5.679 11.143 0.926 1.00 93.88 103 SER A CA 1
ATOM 821 C C . SER A 1 103 ? -5.524 12.453 1.712 1.00 93.88 103 SER A C 1
ATOM 823 O O . SER A 1 103 ? -5.887 13.506 1.201 1.00 93.88 103 SER A O 1
ATOM 825 N N . LYS A 1 104 ? -5.010 12.426 2.952 1.00 94.06 104 LYS A N 1
ATOM 826 C CA . LYS A 1 104 ? -4.962 13.600 3.848 1.00 94.06 104 LYS A CA 1
ATOM 827 C C . LYS A 1 104 ? -4.233 14.816 3.259 1.00 94.06 104 LYS A C 1
ATOM 829 O O . LYS A 1 104 ? -4.571 15.938 3.623 1.00 94.06 104 LYS A O 1
ATOM 834 N N . TRP A 1 105 ? -3.242 14.605 2.392 1.00 93.06 105 TRP A N 1
ATOM 835 C CA . TRP A 1 105 ? -2.343 15.660 1.901 1.00 93.06 105 TRP A CA 1
ATOM 836 C C . TRP A 1 105 ? -2.381 15.861 0.380 1.00 93.06 105 TRP A C 1
ATOM 838 O O . TRP A 1 105 ? -1.440 16.414 -0.188 1.00 93.06 105 TRP A O 1
ATOM 848 N N . ILE A 1 106 ? -3.440 15.401 -0.286 1.00 94.69 106 ILE A N 1
ATOM 849 C CA . ILE A 1 106 ? -3.602 15.485 -1.745 1.00 94.69 106 ILE A CA 1
ATOM 850 C C . ILE A 1 106 ? -4.945 16.126 -2.111 1.00 94.69 106 ILE A C 1
ATOM 852 O O . ILE A 1 106 ? -5.803 16.327 -1.251 1.00 94.69 106 ILE A O 1
ATOM 856 N N . SER A 1 107 ? -5.119 16.471 -3.390 1.00 96.19 107 SER A N 1
ATOM 857 C CA . SER A 1 107 ? -6.369 17.043 -3.903 1.00 96.19 107 SER A CA 1
ATOM 858 C C . SER A 1 107 ? -7.528 16.034 -3.860 1.00 96.19 107 SER A C 1
ATOM 860 O O . SER A 1 107 ? -7.312 14.825 -3.767 1.00 96.19 107 SER A O 1
ATOM 862 N N . ALA A 1 108 ? -8.771 16.516 -3.954 1.00 96.00 108 ALA A N 1
ATOM 863 C CA . ALA A 1 108 ? -9.952 15.648 -3.988 1.00 96.00 108 ALA A CA 1
ATOM 864 C C . ALA A 1 108 ? -9.979 14.733 -5.229 1.00 96.00 108 ALA A C 1
ATOM 866 O O . ALA A 1 108 ? -10.326 13.558 -5.113 1.00 96.00 108 ALA A O 1
ATOM 867 N N . ASP A 1 109 ? -9.550 15.240 -6.387 1.00 96.31 109 ASP A N 1
ATOM 868 C CA . ASP A 1 109 ? -9.473 14.459 -7.627 1.00 96.31 109 ASP A CA 1
ATOM 869 C C . ASP A 1 109 ? -8.430 13.341 -7.511 1.00 96.31 109 ASP A C 1
ATOM 871 O O . ASP A 1 109 ? -8.675 12.186 -7.875 1.00 96.31 109 ASP A O 1
ATOM 875 N N . ASP A 1 110 ? -7.272 13.660 -6.928 1.00 96.38 110 ASP A N 1
ATOM 876 C CA . ASP A 1 110 ? -6.238 12.671 -6.640 1.00 96.38 110 ASP A CA 1
ATOM 877 C C . ASP A 1 110 ? -6.699 11.639 -5.615 1.00 96.38 110 ASP A C 1
ATOM 879 O O . ASP A 1 110 ? -6.385 10.455 -5.755 1.00 96.38 110 ASP A O 1
ATOM 883 N N . ALA A 1 111 ? -7.450 12.075 -4.602 1.00 95.69 111 ALA A N 1
ATOM 884 C CA . ALA A 1 111 ? -8.029 11.205 -3.595 1.00 95.69 111 ALA A CA 1
ATOM 885 C C . ALA A 1 111 ? -8.987 10.196 -4.228 1.00 95.69 111 ALA A C 1
ATOM 887 O O . ALA A 1 111 ? -8.806 9.000 -4.014 1.00 95.69 111 ALA A O 1
ATOM 888 N N . ALA A 1 112 ? -9.943 10.650 -5.044 1.00 96.19 112 ALA A N 1
ATOM 889 C CA . ALA A 1 112 ? -10.885 9.776 -5.740 1.00 96.19 112 ALA A CA 1
ATOM 890 C C . ALA A 1 112 ? -10.147 8.742 -6.601 1.00 96.19 112 ALA A C 1
ATOM 892 O O . ALA A 1 112 ? -10.383 7.543 -6.483 1.00 96.19 112 ALA A O 1
ATOM 893 N N . ALA A 1 113 ? -9.165 9.191 -7.386 1.00 95.81 113 ALA A N 1
ATOM 894 C CA . ALA A 1 113 ? -8.346 8.296 -8.190 1.00 95.81 113 ALA A CA 1
ATOM 895 C C . ALA A 1 113 ? -7.572 7.276 -7.331 1.00 95.81 113 ALA A C 1
ATOM 897 O O . ALA A 1 113 ? -7.469 6.108 -7.705 1.00 95.81 113 ALA A O 1
ATOM 898 N N . LEU A 1 114 ? -6.998 7.684 -6.198 1.00 95.75 114 LEU A N 1
ATOM 899 C CA . LEU A 1 114 ? -6.256 6.779 -5.317 1.00 95.75 114 LEU A CA 1
ATOM 900 C C . LEU A 1 114 ? -7.176 5.736 -4.662 1.00 95.75 114 LEU A C 1
ATOM 902 O O . LEU A 1 114 ? -6.775 4.584 -4.536 1.00 95.75 114 LEU A O 1
ATOM 906 N N . GLN A 1 115 ? -8.396 6.119 -4.269 1.00 95.12 115 GLN A N 1
ATOM 907 C CA . GLN A 1 115 ? -9.368 5.220 -3.628 1.00 95.12 115 GLN A CA 1
ATOM 908 C C . GLN A 1 115 ? -9.767 4.050 -4.535 1.00 95.12 115 GLN A C 1
ATOM 910 O O . GLN A 1 115 ? -9.812 2.918 -4.068 1.00 95.12 115 GLN A O 1
ATOM 915 N N . GLU A 1 116 ? -9.913 4.273 -5.844 1.00 95.94 116 GLU A N 1
ATOM 916 C CA . GLU A 1 116 ? -10.201 3.213 -6.832 1.00 95.94 116 GLU A CA 1
ATOM 917 C C . GLU A 1 116 ? -9.106 2.133 -6.940 1.00 95.94 116 GLU A C 1
ATOM 919 O O . GLU A 1 116 ? -9.275 1.130 -7.633 1.00 95.94 116 GLU A O 1
ATOM 924 N N . ARG A 1 117 ? -7.959 2.335 -6.282 1.00 97.00 117 ARG A N 1
ATOM 925 C CA . ARG A 1 117 ? -6.794 1.442 -6.322 1.00 97.00 117 ARG A CA 1
ATOM 926 C C . ARG A 1 117 ? -6.610 0.617 -5.053 1.00 97.00 117 ARG A C 1
ATOM 928 O O . ARG A 1 117 ? -5.662 -0.167 -4.948 1.00 97.00 117 ARG A O 1
ATOM 935 N N . MET A 1 118 ? -7.509 0.769 -4.085 1.00 96.69 118 MET A N 1
ATOM 936 C CA . MET A 1 118 ? -7.361 0.156 -2.774 1.00 96.69 118 MET A CA 1
ATOM 937 C C . MET A 1 118 ? -8.685 -0.243 -2.136 1.00 96.69 118 MET A C 1
ATOM 939 O O . MET A 1 118 ? -9.710 0.405 -2.301 1.00 96.69 118 MET A O 1
ATOM 943 N N . TYR A 1 119 ? -8.631 -1.291 -1.325 1.00 97.19 119 TYR A N 1
ATOM 944 C CA . TYR A 1 119 ? -9.671 -1.577 -0.348 1.00 97.19 119 TYR A CA 1
ATOM 945 C C . TYR A 1 119 ? -9.313 -0.906 0.970 1.00 97.19 119 TYR A C 1
ATOM 947 O O . TYR A 1 119 ? -8.225 -1.138 1.494 1.00 97.19 119 TYR A O 1
ATOM 955 N N . VAL A 1 120 ? -10.219 -0.102 1.523 1.00 96.38 120 VAL A N 1
ATOM 956 C CA . VAL A 1 120 ? -10.024 0.554 2.821 1.00 96.38 120 VAL A CA 1
ATOM 957 C C . VAL A 1 120 ? -11.002 -0.021 3.833 1.00 96.38 120 VAL A C 1
ATOM 959 O O . VAL A 1 120 ? -12.214 0.024 3.633 1.00 96.38 120 VAL A O 1
ATOM 962 N N . TYR A 1 121 ? -10.474 -0.543 4.937 1.00 95.69 121 TYR A N 1
ATOM 963 C CA . TYR A 1 121 ? -11.261 -0.981 6.079 1.00 95.69 121 TYR A CA 1
ATOM 964 C C . TYR A 1 121 ? -10.933 -0.122 7.298 1.00 95.69 121 TYR A C 1
ATOM 966 O O . TYR A 1 121 ? -9.776 -0.018 7.717 1.00 95.69 121 TYR A O 1
ATOM 974 N N . THR A 1 122 ? -11.965 0.501 7.864 1.00 93.75 122 THR A N 1
ATOM 975 C CA . THR A 1 122 ? -11.826 1.411 9.003 1.00 93.75 122 THR A CA 1
ATOM 976 C C . THR A 1 122 ? -12.127 0.679 10.304 1.00 93.75 122 THR A C 1
ATOM 978 O O . THR A 1 122 ? -13.234 0.190 10.510 1.00 93.75 122 THR A O 1
ATOM 981 N N . LEU A 1 123 ? -11.150 0.647 11.204 1.00 90.75 123 LEU A N 1
ATOM 982 C CA . LEU A 1 123 ? -11.292 0.173 12.572 1.00 90.75 123 LEU A CA 1
ATOM 983 C C . LEU A 1 123 ? -11.646 1.335 13.498 1.00 90.75 123 LEU A C 1
ATOM 985 O O . LEU A 1 123 ? -10.994 2.381 13.487 1.00 90.75 123 LEU A O 1
ATOM 989 N N . SER A 1 124 ? -12.639 1.118 14.351 1.00 85.56 124 SER A N 1
ATOM 990 C CA . SER A 1 124 ? -12.917 1.963 15.510 1.00 85.56 124 SER A CA 1
ATOM 991 C C . SER A 1 124 ? -12.174 1.443 16.746 1.00 85.56 124 SER A C 1
ATOM 993 O O . SER A 1 124 ? -11.824 0.262 16.826 1.00 85.56 124 SER A O 1
ATOM 995 N N . GLN A 1 125 ? -11.917 2.319 17.723 1.00 75.94 125 GLN A N 1
ATOM 996 C CA . GLN A 1 125 ? -11.526 1.862 19.061 1.00 75.94 125 GLN A CA 1
ATOM 997 C C . GLN A 1 125 ? -12.653 1.006 19.654 1.00 75.94 125 GLN A C 1
ATOM 999 O O . GLN A 1 125 ? -13.830 1.264 19.388 1.00 75.94 125 GLN A O 1
ATOM 1004 N N . LYS A 1 126 ? -12.265 -0.044 20.381 1.00 60.75 126 LYS A N 1
ATOM 1005 C CA . LYS A 1 126 ? -13.179 -0.814 21.227 1.00 60.75 126 LYS A CA 1
ATOM 1006 C C . LYS A 1 126 ? -13.461 -0.056 22.513 1.00 60.75 126 LYS A C 1
ATOM 1008 O O . LYS A 1 126 ? -12.515 0.602 22.998 1.00 60.75 126 LYS A O 1
#

Organism: Caligus rogercresseyi (NCBI:txid217165)

Radius of gyration: 14.35 Å; chains: 1; bounding box: 36×33×38 Å

Secondary structure (DSSP, 8-state):
---S--EEEEE-STTSSHHHHHHHHTTTS-EEEPPP--S--TTTTGGGTT-SEEEEES----TTTHHHHHHHHHT--EEEP-SSS-EEE-S--EEEEESS-TTTTS-HHHHHHHHTTEEEEEPPP-

pLDDT: mean 87.66, std 10.15, range [50.91, 97.19]

Sequence (126 aa):
EIPKVNAFVLQGPTNCFKSTLFRLLFDGLNFTPMTRTAGNNNFYLQSCLNKDYIIWEEPMVTTTDINEWKLLLEGAPVKASVKSPDSILKRTPFFITTNHSLSKWISADDAAALQERMYVYTLSQK